Protein AF-A0A820P2S3-F1 (afdb_monomer)

Solvent-accessible surface area (backbone atoms only — not comparable to full-atom values): 6659 Å² total; per-residue (Å²): 102,67,48,77,44,71,34,41,92,74,23,27,36,38,36,32,52,37,76,72,75,92,46,60,52,86,63,52,72,45,81,58,46,39,36,31,63,27,71,31,68,48,48,39,43,71,77,84,30,60,17,39,39,33,17,8,22,78,52,21,25,37,34,38,30,52,34,74,63,79,83,48,62,52,80,69,49,76,47,75,66,48,90,67,15,38,27,56,39,48,45,64,44,58,81,83,74,80,87,32,44,20,40,40,33,40,19,64,60,66,74,45,74,49,70,34,48,41,70,43,66,68,45,69,86

Mean predicted aligned error: 2.68 Å

Secondary structure (DSSP, 8-s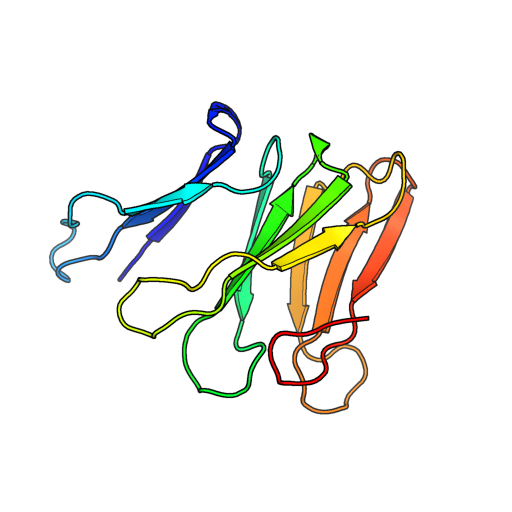tate):
--EEEEETTTTEEEEE-B-SSS-BPPPEEEE-SSSEEEEEEE-SSSSSS-EEEEEETTTTEEEEE-B-SSS-BPPPEEEE--TT--EEEEEEE-SSSSSS-EEEEEETTTTEEEEE-B-SSS-B-

Structure (mmCIF, N/CA/C/O backbone):
data_AF-A0A820P2S3-F1
#
_entry.id   AF-A0A820P2S3-F1
#
loop_
_atom_site.group_PDB
_atom_site.id
_atom_site.type_symbol
_atom_site.label_atom_id
_atom_site.label_alt_id
_atom_site.label_comp_id
_atom_site.label_asym_id
_atom_site.label_entity_id
_atom_site.label_seq_id
_atom_site.pdbx_PDB_ins_code
_atom_site.Cartn_x
_atom_site.Cartn_y
_atom_site.Cartn_z
_atom_site.occupancy
_atom_site.B_iso_or_equiv
_atom_site.auth_seq_id
_atom_site.auth_comp_id
_atom_site.auth_asym_id
_atom_site.auth_atom_id
_atom_site.pdbx_PDB_model_num
ATOM 1 N N . MET A 1 1 ? -16.687 9.022 9.553 1.00 83.75 1 MET A N 1
ATOM 2 C CA . MET A 1 1 ? -16.144 8.824 8.196 1.00 83.75 1 MET A CA 1
ATOM 3 C C . MET A 1 1 ? -14.742 9.364 8.241 1.00 83.75 1 MET A C 1
ATOM 5 O O . MET A 1 1 ? -14.586 10.541 8.556 1.00 83.75 1 MET A O 1
ATOM 9 N N . ASP A 1 2 ? -13.779 8.501 7.969 1.00 90.69 2 ASP A N 1
ATOM 10 C CA . ASP A 1 2 ? -12.356 8.813 8.049 1.00 90.69 2 ASP A CA 1
ATOM 11 C C . ASP A 1 2 ? -11.780 8.896 6.634 1.00 90.69 2 ASP A C 1
ATOM 13 O O . ASP A 1 2 ? -12.402 8.431 5.676 1.00 90.69 2 ASP A O 1
ATOM 17 N N . ILE A 1 3 ? -10.617 9.527 6.487 1.00 93.19 3 ILE A N 1
ATOM 18 C CA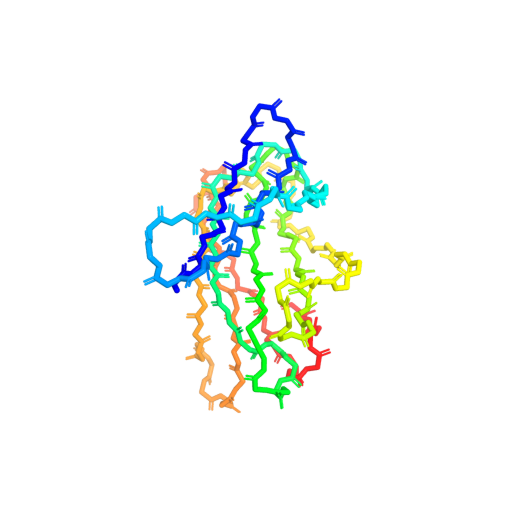 . ILE A 1 3 ? -9.948 9.697 5.193 1.00 93.19 3 ILE A CA 1
ATOM 19 C C . ILE A 1 3 ? -8.495 9.258 5.316 1.00 93.19 3 ILE A C 1
ATOM 21 O O . ILE A 1 3 ? -7.806 9.608 6.272 1.00 93.19 3 ILE A O 1
ATOM 25 N N . VAL A 1 4 ? -8.016 8.553 4.296 1.00 95.38 4 VAL A N 1
ATOM 26 C CA . VAL A 1 4 ? -6.597 8.265 4.092 1.00 95.38 4 VAL A CA 1
ATOM 27 C C . VAL A 1 4 ? -6.159 8.926 2.790 1.00 95.38 4 VAL A C 1
ATOM 29 O O . VAL A 1 4 ? -6.820 8.772 1.765 1.00 95.38 4 VAL A O 1
ATOM 32 N N . ALA A 1 5 ? -5.055 9.670 2.823 1.00 95.62 5 ALA A N 1
ATOM 33 C CA . ALA A 1 5 ? -4.514 10.360 1.655 1.00 95.62 5 ALA A CA 1
ATOM 34 C C . ALA A 1 5 ? -3.035 10.023 1.442 1.00 95.62 5 ALA A C 1
ATOM 36 O O . ALA A 1 5 ? -2.231 10.177 2.362 1.00 95.62 5 ALA A O 1
ATOM 37 N N . ALA A 1 6 ? -2.670 9.622 0.221 1.00 95.62 6 ALA A N 1
ATOM 38 C CA . ALA A 1 6 ? -1.278 9.494 -0.210 1.00 95.62 6 ALA A CA 1
ATOM 39 C C . ALA A 1 6 ? -0.736 10.869 -0.598 1.00 95.62 6 ALA A C 1
ATOM 41 O O . ALA A 1 6 ? -1.330 11.576 -1.409 1.00 95.62 6 ALA A O 1
ATOM 42 N N . ASN A 1 7 ? 0.418 11.232 -0.047 1.00 96.31 7 ASN A N 1
ATOM 43 C CA . ASN A 1 7 ? 1.092 12.488 -0.339 1.00 96.31 7 ASN A CA 1
ATOM 44 C C . ASN A 1 7 ? 2.396 12.190 -1.078 1.00 96.31 7 ASN A C 1
ATOM 46 O O . ASN A 1 7 ? 3.446 11.971 -0.468 1.00 96.31 7 ASN A O 1
ATOM 50 N N . SER A 1 8 ? 2.320 12.202 -2.408 1.00 94.06 8 SER A N 1
ATOM 51 C CA . SER A 1 8 ? 3.444 11.888 -3.295 1.00 94.06 8 SER A CA 1
ATOM 52 C C . SER A 1 8 ? 4.662 12.789 -3.065 1.00 94.06 8 SER A C 1
ATOM 54 O O . SER A 1 8 ? 5.789 12.311 -3.095 1.00 94.06 8 SER A O 1
ATOM 56 N N . GLY A 1 9 ? 4.444 14.075 -2.769 1.00 94.69 9 GLY A N 1
ATOM 57 C CA . GLY A 1 9 ? 5.522 15.041 -2.534 1.00 94.69 9 GLY A CA 1
ATOM 58 C C . GLY A 1 9 ? 6.250 14.889 -1.194 1.00 94.69 9 GLY A C 1
ATOM 59 O O . GLY A 1 9 ? 7.383 15.346 -1.072 1.00 94.69 9 GLY A O 1
ATOM 60 N N . SER A 1 10 ? 5.628 14.266 -0.186 1.00 97.06 10 SER A N 1
ATOM 61 C CA . SER A 1 10 ? 6.227 14.092 1.147 1.00 97.06 10 SER A CA 1
ATOM 62 C C . SER A 1 10 ? 6.576 12.645 1.490 1.00 97.06 10 SER A C 1
ATOM 64 O O . SER A 1 10 ? 7.162 12.418 2.547 1.00 97.06 10 SER A O 1
ATOM 66 N N . ASN A 1 11 ? 6.267 11.688 0.605 1.00 97.81 11 ASN A N 1
ATOM 67 C CA . ASN A 1 11 ? 6.489 10.249 0.802 1.00 97.81 11 ASN A CA 1
ATOM 68 C C . ASN A 1 11 ? 5.809 9.723 2.075 1.00 97.81 11 ASN A C 1
ATOM 70 O O . ASN A 1 11 ? 6.399 8.998 2.880 1.00 97.81 11 ASN A O 1
ATOM 74 N N . LYS A 1 12 ? 4.573 10.181 2.295 1.00 97.81 12 LYS A N 1
ATOM 75 C CA . LYS A 1 12 ? 3.771 9.842 3.469 1.00 97.81 12 LYS A CA 1
ATOM 76 C C . LYS A 1 12 ? 2.322 9.596 3.096 1.00 97.81 12 LYS A C 1
ATOM 78 O O . LYS A 1 12 ? 1.800 10.200 2.160 1.00 97.81 12 LYS A O 1
ATOM 83 N N . ILE A 1 13 ? 1.638 8.829 3.930 1.00 97.19 13 ILE A N 1
ATOM 84 C CA . ILE A 1 13 ? 0.182 8.896 4.043 1.00 97.19 13 ILE A CA 1
ATOM 85 C C . ILE A 1 13 ? -0.223 9.790 5.209 1.00 97.19 13 ILE A C 1
ATOM 87 O O . ILE A 1 13 ? 0.513 9.919 6.190 1.00 97.19 13 ILE A O 1
ATOM 91 N N . ALA A 1 14 ? -1.398 10.398 5.098 1.00 96.81 14 ALA A N 1
ATOM 92 C CA . ALA A 1 14 ? -2.058 11.121 6.174 1.00 96.81 14 ALA A CA 1
ATOM 93 C C . ALA A 1 14 ? -3.411 10.472 6.477 1.00 96.81 14 ALA A C 1
ATOM 95 O O . ALA A 1 14 ? -4.188 10.211 5.557 1.00 96.81 14 ALA A O 1
ATOM 96 N N . ILE A 1 15 ? -3.674 10.229 7.759 1.00 96.44 15 ILE A N 1
ATOM 97 C CA . ILE A 1 15 ? -4.914 9.657 8.277 1.00 96.44 15 ILE A CA 1
ATOM 98 C C . ILE A 1 15 ? -5.689 10.758 8.989 1.00 96.44 15 ILE A C 1
ATOM 100 O O . ILE A 1 15 ? -5.208 11.327 9.970 1.00 96.44 15 ILE A O 1
ATOM 104 N N . PHE A 1 16 ? -6.892 11.042 8.506 1.00 95.50 16 PHE A N 1
ATOM 105 C CA . PHE A 1 16 ? -7.811 12.012 9.082 1.00 95.50 16 PHE A CA 1
ATOM 106 C C . PHE A 1 16 ? -8.973 11.266 9.729 1.00 95.50 16 PHE A C 1
ATOM 108 O O . PHE A 1 16 ? -9.839 10.731 9.037 1.00 95.50 16 PHE A O 1
ATOM 115 N N . ILE A 1 17 ? -8.999 11.254 11.059 1.00 94.38 17 ILE A N 1
ATOM 116 C CA . ILE A 1 17 ? -10.082 10.637 11.829 1.00 94.38 17 ILE A CA 1
ATOM 117 C C . ILE A 1 17 ? -11.201 11.653 12.014 1.00 94.38 17 ILE A C 1
ATOM 119 O O . ILE A 1 17 ? -10.969 12.755 12.519 1.00 94.38 17 ILE A O 1
ATOM 123 N N . GLY A 1 18 ? -12.397 11.305 11.551 1.00 93.94 18 GLY A N 1
ATOM 124 C CA . GLY A 1 18 ? -13.543 12.196 11.499 1.00 93.94 18 GLY A CA 1
ATOM 125 C C . GLY A 1 18 ? -14.402 12.120 12.755 1.00 93.94 18 GLY A C 1
ATOM 126 O O . GLY A 1 18 ? -14.764 11.045 13.221 1.00 93.94 18 GLY A O 1
ATOM 127 N N . TYR A 1 19 ? -14.856 13.272 13.241 1.00 92.38 19 TYR A N 1
ATOM 128 C CA . TYR A 1 19 ? -15.787 13.359 14.375 1.00 92.38 19 TYR A CA 1
ATOM 129 C C . TYR A 1 19 ? -17.251 13.056 14.010 1.00 92.38 19 TYR A C 1
ATOM 131 O O . TYR A 1 19 ? -18.141 13.159 14.849 1.00 92.38 19 TYR A O 1
ATOM 139 N N . GLY A 1 20 ? -17.537 12.737 12.743 1.00 92.00 20 GLY A N 1
ATOM 140 C CA . GLY A 1 20 ? -18.905 12.512 12.256 1.00 92.00 20 GLY A CA 1
ATOM 141 C C . GLY A 1 20 ? -19.704 13.792 11.976 1.00 92.00 20 GLY A C 1
ATOM 142 O O . GLY A 1 20 ? -20.870 13.715 11.611 1.00 92.00 20 GLY A O 1
ATOM 143 N N . ASN A 1 21 ? -19.079 14.964 12.090 1.00 93.94 21 ASN A N 1
ATOM 144 C CA . ASN A 1 21 ? -19.678 16.281 11.841 1.00 93.94 21 A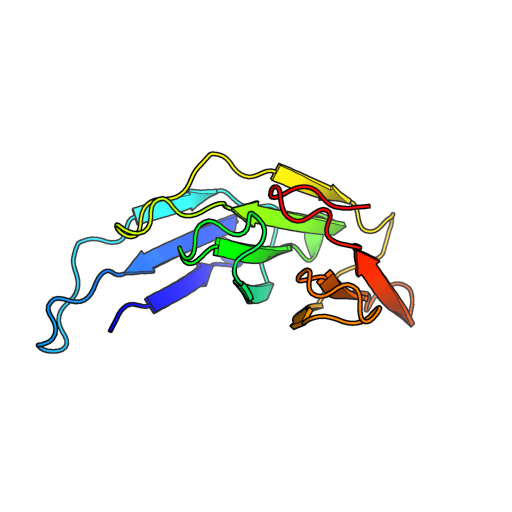SN A CA 1
ATOM 145 C C . ASN A 1 21 ? -18.912 17.082 10.764 1.00 93.94 21 ASN A C 1
ATOM 147 O O . ASN A 1 21 ? -18.869 18.309 10.819 1.00 93.94 21 ASN A O 1
ATOM 151 N N . PHE A 1 22 ? -18.268 16.384 9.821 1.00 90.31 22 PHE A N 1
ATOM 152 C CA . PHE A 1 22 ? -17.402 16.951 8.771 1.00 90.31 22 PHE A CA 1
ATOM 153 C C . PHE A 1 22 ? -16.127 17.656 9.263 1.00 90.31 22 PHE A C 1
ATOM 155 O O . PHE A 1 22 ? -15.458 18.330 8.483 1.00 90.31 22 PHE A O 1
ATOM 162 N N . THR A 1 23 ? -15.756 17.477 10.532 1.00 94.19 23 THR A N 1
ATOM 163 C CA . THR A 1 23 ? -14.453 17.901 11.060 1.00 94.19 23 THR A CA 1
ATOM 164 C C . THR A 1 23 ? -13.570 16.695 11.363 1.00 94.19 23 THR A C 1
ATOM 166 O O . THR A 1 23 ? -14.070 15.586 11.583 1.00 94.19 23 THR A O 1
ATOM 169 N N . PHE A 1 24 ? -12.256 16.920 11.376 1.00 95.31 24 PHE A N 1
ATOM 170 C CA . PHE A 1 24 ? -11.245 15.887 11.585 1.00 95.31 24 PHE A CA 1
ATOM 171 C C . PHE A 1 24 ? -10.316 16.250 12.743 1.00 95.31 24 PHE A C 1
ATOM 173 O O . PHE A 1 24 ? -10.093 17.427 13.037 1.00 95.31 24 PHE A O 1
ATOM 180 N N . LEU A 1 25 ? -9.750 15.228 13.379 1.00 94.50 25 LEU A N 1
ATOM 181 C CA . LEU A 1 25 ? -8.571 15.360 14.230 1.00 94.50 25 LEU A CA 1
ATOM 182 C C . LEU A 1 25 ? -7.366 15.879 13.429 1.00 94.50 25 LEU A C 1
ATOM 184 O O . LEU A 1 25 ? -7.335 15.807 12.198 1.00 94.50 25 LEU A O 1
ATOM 188 N N . ASN A 1 26 ? -6.339 16.359 14.141 1.00 94.50 26 ASN A N 1
ATOM 189 C CA . ASN A 1 26 ? -5.036 16.582 13.515 1.00 94.50 26 ASN A CA 1
ATOM 190 C C . ASN A 1 26 ? -4.555 15.268 12.879 1.00 94.50 26 ASN A C 1
ATOM 192 O O . ASN A 1 26 ? -4.601 14.233 13.552 1.00 94.50 26 ASN A O 1
ATOM 196 N N . PRO A 1 27 ? -4.110 15.286 11.611 1.00 94.94 27 PRO A N 1
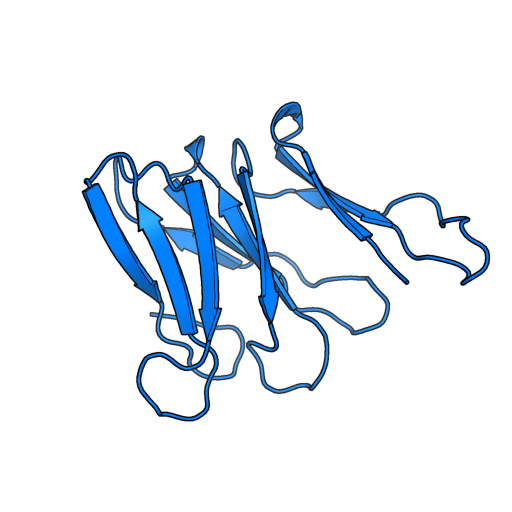ATOM 197 C CA . PRO A 1 27 ? -3.814 14.057 10.905 1.00 94.94 27 PRO A CA 1
ATOM 198 C C . PRO A 1 27 ? -2.589 13.360 11.486 1.00 94.94 27 PRO A C 1
ATOM 200 O O . PRO A 1 27 ? -1.561 13.986 11.757 1.00 94.94 27 PRO A O 1
ATOM 203 N N . MET A 1 28 ? -2.682 12.040 11.610 1.00 95.75 28 MET A N 1
ATOM 204 C CA . MET A 1 28 ? -1.516 11.193 11.843 1.00 95.75 28 MET A CA 1
ATOM 205 C C . MET A 1 28 ? -0.837 10.923 10.505 1.00 95.75 28 MET A C 1
ATOM 207 O O . MET A 1 28 ? -1.516 10.687 9.507 1.00 95.75 28 MET A O 1
ATOM 211 N N . THR A 1 29 ? 0.495 10.954 10.463 1.00 97.12 29 THR A N 1
ATOM 212 C CA . THR A 1 29 ? 1.235 10.688 9.222 1.00 97.12 29 THR A CA 1
ATOM 213 C C . THR A 1 29 ? 2.175 9.512 9.371 1.00 97.12 29 THR A C 1
ATOM 215 O O . THR A 1 29 ? 2.935 9.465 10.337 1.00 97.12 29 THR A O 1
ATOM 218 N N . TYR A 1 30 ? 2.201 8.650 8.361 1.00 97.94 30 TYR A N 1
ATOM 219 C CA . TYR A 1 30 ? 3.095 7.501 8.293 1.00 97.94 30 TYR A CA 1
ATOM 220 C C . TYR A 1 30 ? 3.991 7.624 7.066 1.00 97.94 30 TYR A C 1
ATOM 222 O O . TYR A 1 30 ? 3.521 8.002 5.993 1.00 97.94 30 TYR A O 1
ATOM 230 N N . ALA A 1 31 ? 5.284 7.351 7.234 1.00 97.94 31 ALA A N 1
ATOM 231 C CA . ALA A 1 31 ? 6.224 7.299 6.118 1.00 97.94 31 ALA A CA 1
ATOM 232 C C . ALA A 1 31 ? 5.955 6.060 5.263 1.00 97.94 31 ALA A C 1
ATOM 234 O O . ALA A 1 31 ? 5.717 4.989 5.812 1.00 97.94 31 ALA A O 1
ATOM 235 N N . THR A 1 32 ? 6.017 6.222 3.946 1.00 97.44 32 THR A N 1
ATOM 236 C CA . THR A 1 32 ? 5.866 5.14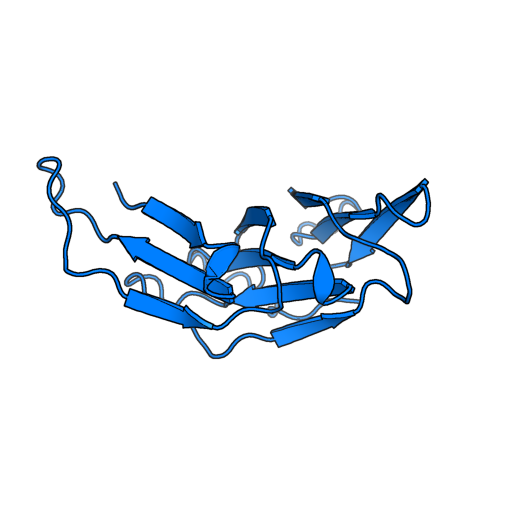4 2.961 1.00 97.44 32 THR A CA 1
ATOM 237 C C . THR A 1 32 ? 7.175 4.934 2.197 1.00 97.44 32 THR A C 1
ATOM 239 O O . THR A 1 32 ? 8.236 5.387 2.636 1.00 97.44 32 THR A O 1
ATOM 242 N N . GLY A 1 33 ? 7.114 4.275 1.038 1.00 97.44 33 GLY A N 1
ATOM 243 C CA . GLY A 1 33 ? 8.124 4.442 -0.004 1.00 97.44 33 GLY A CA 1
ATOM 244 C C . GLY A 1 33 ? 7.993 5.788 -0.731 1.00 97.44 33 GLY A C 1
ATOM 245 O O . GLY A 1 33 ? 7.155 6.634 -0.400 1.00 97.44 33 GLY A O 1
ATOM 246 N N . PHE A 1 34 ? 8.842 5.986 -1.734 1.00 97.81 34 PHE A N 1
ATOM 247 C CA . PHE A 1 34 ? 8.908 7.195 -2.539 1.00 97.81 34 PHE A CA 1
ATOM 248 C C . PHE A 1 34 ? 7.764 7.279 -3.545 1.00 97.81 34 PHE A C 1
ATOM 250 O O . PHE A 1 34 ? 7.436 6.307 -4.231 1.00 97.81 34 PHE A O 1
ATOM 257 N N . ARG A 1 35 ? 7.193 8.483 -3.643 1.00 97.38 35 ARG A N 1
ATOM 258 C CA . ARG A 1 35 ? 6.091 8.829 -4.541 1.00 97.38 35 ARG A CA 1
ATOM 259 C C . ARG A 1 35 ? 4.921 7.834 -4.440 1.00 97.38 35 ARG A C 1
ATOM 261 O O . ARG A 1 35 ? 4.630 7.135 -5.413 1.00 97.38 35 ARG A O 1
ATOM 268 N N . PRO A 1 36 ? 4.244 7.744 -3.278 1.00 97.94 36 PRO A N 1
ATOM 269 C CA . PRO A 1 36 ? 3.027 6.949 -3.151 1.00 97.94 36 PRO A CA 1
ATOM 270 C C . PRO A 1 36 ? 1.948 7.476 -4.109 1.00 97.94 36 PRO A C 1
ATOM 272 O O . PRO A 1 36 ? 1.654 8.674 -4.105 1.00 97.94 36 PRO A O 1
ATOM 275 N N . MET A 1 37 ? 1.380 6.592 -4.933 1.00 97.00 37 MET A N 1
ATOM 276 C CA . MET A 1 37 ? 0.438 6.953 -6.009 1.00 97.00 37 MET A CA 1
ATOM 277 C C . MET A 1 37 ? -0.974 6.404 -5.808 1.00 97.00 37 MET A C 1
ATOM 279 O O . MET A 1 37 ? -1.936 7.018 -6.260 1.00 97.00 37 MET A O 1
ATOM 283 N N . SER A 1 38 ? -1.114 5.265 -5.130 1.00 97.69 38 SER A N 1
ATOM 284 C CA . SER A 1 38 ? -2.399 4.586 -4.952 1.00 97.69 38 SER A CA 1
ATOM 285 C C . SER A 1 38 ? -2.497 3.975 -3.565 1.00 97.69 38 SER A C 1
ATOM 287 O O . SER A 1 38 ? -1.490 3.545 -3.006 1.00 97.69 38 SER A O 1
ATOM 289 N N . ILE A 1 39 ? -3.719 3.921 -3.039 1.00 97.88 39 ILE A N 1
ATOM 290 C CA . ILE A 1 39 ? -4.065 3.341 -1.739 1.00 97.88 39 ILE A CA 1
ATOM 291 C C . ILE A 1 39 ? -5.237 2.390 -1.947 1.00 97.88 39 ILE A C 1
ATOM 293 O O . ILE A 1 39 ? -6.182 2.752 -2.646 1.00 97.88 39 ILE A O 1
ATOM 297 N N . SER A 1 40 ? -5.203 1.221 -1.313 1.00 98.06 40 SER A N 1
ATOM 298 C CA . SER A 1 40 ? -6.375 0.354 -1.190 1.00 98.06 40 SER A CA 1
ATOM 299 C C . SER A 1 40 ? -6.520 -0.140 0.251 1.00 98.06 40 SER A C 1
ATOM 301 O O . SER A 1 40 ? -5.515 -0.530 0.850 1.00 98.06 40 SER A O 1
ATOM 303 N N . PRO A 1 41 ? -7.736 -0.126 0.821 1.00 97.38 41 PRO A N 1
ATOM 304 C CA . PRO A 1 41 ? -8.015 -0.804 2.080 1.00 97.38 41 PRO A CA 1
ATOM 305 C C . PRO A 1 41 ? -8.101 -2.328 1.901 1.00 97.38 41 PRO A C 1
ATOM 307 O O . PRO A 1 41 ? -8.364 -2.802 0.792 1.00 97.38 41 PRO A O 1
ATOM 310 N N . GLY A 1 42 ? -7.937 -3.061 3.002 1.00 97.00 42 GLY A N 1
ATOM 311 C CA . GLY A 1 42 ? -8.154 -4.506 3.105 1.00 97.00 42 GLY A CA 1
ATOM 312 C C . GLY A 1 42 ? -8.197 -4.976 4.564 1.00 97.00 42 GLY A C 1
ATOM 313 O O . GLY A 1 42 ? -8.132 -4.160 5.474 1.00 97.00 42 GLY A O 1
ATOM 314 N N . ASP A 1 43 ? -8.314 -6.283 4.767 1.00 97.88 43 ASP A N 1
ATOM 315 C CA . ASP A 1 43 ? -8.086 -6.992 6.040 1.00 97.88 43 ASP A CA 1
ATOM 316 C C . ASP A 1 43 ? -7.124 -8.141 5.706 1.00 97.88 43 ASP A C 1
ATOM 318 O O . ASP A 1 43 ? -7.512 -9.187 5.180 1.00 97.88 43 ASP A O 1
ATOM 322 N N . PHE A 1 44 ? -5.831 -7.872 5.857 1.00 98.31 44 PHE A N 1
ATOM 323 C CA . PHE A 1 44 ? -4.751 -8.728 5.373 1.00 98.31 44 PHE A CA 1
ATOM 324 C C . PHE A 1 44 ? -4.317 -9.761 6.413 1.00 98.31 44 PHE A C 1
ATOM 326 O O . PHE A 1 44 ? -3.596 -10.714 6.089 1.00 98.31 44 PHE A O 1
ATOM 333 N N . ASN A 1 45 ? -4.710 -9.566 7.671 1.00 97.69 45 ASN A N 1
ATOM 334 C CA . ASN A 1 45 ? -4.360 -10.419 8.801 1.00 97.69 45 ASN A CA 1
ATOM 335 C C . ASN A 1 45 ? -5.579 -11.105 9.458 1.00 97.69 45 ASN A C 1
ATOM 337 O O . ASN A 1 45 ? -5.392 -11.828 10.439 1.00 97.69 45 ASN A O 1
ATOM 341 N N . ASN A 1 46 ? -6.777 -10.943 8.886 1.00 96.38 46 ASN A N 1
ATOM 342 C CA . ASN A 1 46 ? -8.046 -11.515 9.339 1.00 96.38 46 ASN A CA 1
ATOM 343 C C . ASN A 1 46 ? -8.414 -11.123 10.778 1.00 96.38 46 ASN A C 1
ATOM 345 O O . ASN A 1 46 ? -8.998 -11.926 11.516 1.00 96.38 46 ASN A O 1
ATOM 349 N N . ASP A 1 47 ? -8.057 -9.910 11.198 1.00 97.44 47 ASP A N 1
ATOM 350 C CA . ASP A 1 47 ? -8.396 -9.391 12.523 1.00 97.44 47 ASP A CA 1
ATOM 351 C C . ASP A 1 47 ? -9.648 -8.501 12.524 1.00 97.44 47 ASP A C 1
ATOM 353 O O . ASP A 1 47 ? -10.054 -8.011 13.582 1.00 97.44 47 ASP A O 1
ATOM 357 N N . THR A 1 48 ? -10.312 -8.366 11.369 1.00 96.00 48 THR A N 1
ATOM 358 C CA . THR A 1 48 ? -11.505 -7.540 11.118 1.00 96.00 48 THR A CA 1
ATOM 359 C C . THR A 1 48 ? -11.280 -6.032 11.205 1.00 96.00 48 THR A C 1
ATOM 361 O O . THR A 1 48 ? -12.237 -5.261 11.074 1.00 96.00 48 THR A O 1
ATOM 364 N N . GLN A 1 49 ? -10.034 -5.598 11.386 1.00 96.94 49 GLN A N 1
ATOM 365 C CA . GLN A 1 49 ? -9.651 -4.199 11.352 1.00 96.94 49 GLN A CA 1
ATOM 366 C C . GLN A 1 49 ? -9.207 -3.805 9.945 1.00 96.94 49 GLN A C 1
ATOM 368 O O . GLN A 1 49 ? -8.811 -4.615 9.113 1.00 96.94 49 GLN A O 1
ATOM 373 N N . LEU A 1 50 ? -9.330 -2.511 9.659 1.00 96.38 50 LEU A N 1
ATOM 374 C CA . LEU A 1 50 ? -8.942 -1.970 8.368 1.00 96.38 50 LEU A CA 1
ATOM 375 C C . LEU A 1 50 ? -7.418 -1.848 8.279 1.00 96.38 50 LEU A C 1
ATOM 377 O O . LEU A 1 50 ? -6.823 -0.992 8.939 1.00 96.38 50 LEU A O 1
ATOM 381 N N . ASP A 1 51 ? -6.829 -2.619 7.381 1.00 98.12 51 ASP A N 1
ATOM 382 C CA . ASP A 1 51 ? -5.457 -2.488 6.914 1.00 98.12 51 ASP A CA 1
ATOM 383 C C . ASP A 1 51 ? -5.397 -1.642 5.637 1.00 98.12 51 ASP A C 1
ATOM 385 O O . ASP A 1 51 ? -6.410 -1.377 4.979 1.00 98.12 51 ASP A O 1
ATOM 389 N N . ILE A 1 52 ? -4.193 -1.214 5.250 1.00 98.06 52 ILE A N 1
ATOM 390 C CA . ILE A 1 52 ? -3.981 -0.465 4.005 1.00 98.06 52 ILE A CA 1
ATOM 391 C C . ILE A 1 52 ? -2.728 -0.925 3.262 1.00 98.06 52 ILE A C 1
ATOM 393 O O . ILE A 1 52 ? -1.678 -1.181 3.855 1.00 98.06 52 ILE A O 1
ATOM 397 N N . VAL A 1 53 ? -2.832 -0.972 1.935 1.00 98.62 53 VAL A N 1
ATOM 398 C CA . VAL A 1 53 ? -1.701 -1.143 1.019 1.00 98.62 53 VAL A CA 1
ATOM 399 C C . VAL A 1 53 ? -1.506 0.116 0.183 1.00 98.62 53 VAL A C 1
ATOM 401 O O . VAL A 1 53 ? -2.470 0.725 -0.288 1.00 98.62 53 VAL A O 1
ATOM 404 N N . ILE A 1 54 ? -0.247 0.500 -0.015 1.00 98.44 54 ILE A N 1
ATOM 405 C CA . ILE A 1 54 ? 0.169 1.680 -0.773 1.00 98.44 54 ILE A CA 1
ATOM 406 C C . ILE A 1 54 ? 1.080 1.261 -1.923 1.00 98.44 54 ILE A C 1
ATOM 408 O O . ILE A 1 54 ? 2.065 0.564 -1.697 1.00 98.44 54 ILE A O 1
ATOM 412 N N . ALA A 1 55 ? 0.796 1.733 -3.137 1.00 98.19 55 ALA A N 1
ATOM 413 C CA . ALA A 1 55 ? 1.712 1.620 -4.273 1.00 98.19 55 ALA A CA 1
ATOM 414 C C . ALA A 1 55 ? 2.733 2.762 -4.238 1.00 98.19 55 ALA A C 1
ATOM 416 O O . ALA A 1 55 ? 2.342 3.928 -4.358 1.00 98.19 55 ALA A O 1
ATOM 417 N N . ASN A 1 56 ? 4.025 2.448 -4.118 1.00 98.25 56 ASN A N 1
ATOM 418 C CA . ASN A 1 56 ? 5.102 3.437 -4.132 1.00 98.25 56 ASN A CA 1
ATOM 419 C C . ASN A 1 56 ? 5.800 3.422 -5.492 1.00 98.25 56 ASN A C 1
ATOM 421 O O . ASN A 1 56 ? 6.631 2.554 -5.760 1.00 98.25 56 ASN A O 1
ATOM 425 N N . TYR A 1 57 ? 5.468 4.386 -6.352 1.00 97.69 57 TYR A N 1
ATOM 426 C CA . TYR A 1 57 ? 5.909 4.375 -7.745 1.00 97.69 57 TYR A CA 1
ATOM 427 C C . TYR A 1 57 ? 7.436 4.377 -7.862 1.00 97.69 57 TYR A C 1
ATOM 429 O O . TYR A 1 57 ? 7.993 3.539 -8.566 1.00 97.69 57 TYR A O 1
ATOM 437 N N . ASP A 1 58 ? 8.114 5.318 -7.195 1.00 97.31 58 ASP A N 1
ATOM 438 C CA . ASP A 1 58 ? 9.565 5.512 -7.359 1.00 97.31 58 ASP A CA 1
ATOM 439 C C . ASP A 1 58 ? 10.382 4.527 -6.515 1.00 97.31 58 ASP A C 1
ATOM 441 O O . ASP A 1 58 ? 11.554 4.297 -6.797 1.00 97.31 58 ASP A O 1
ATOM 445 N N . SER A 1 59 ? 9.773 3.944 -5.479 1.00 97.81 59 SER A N 1
ATOM 446 C CA . SER A 1 59 ? 10.405 2.881 -4.692 1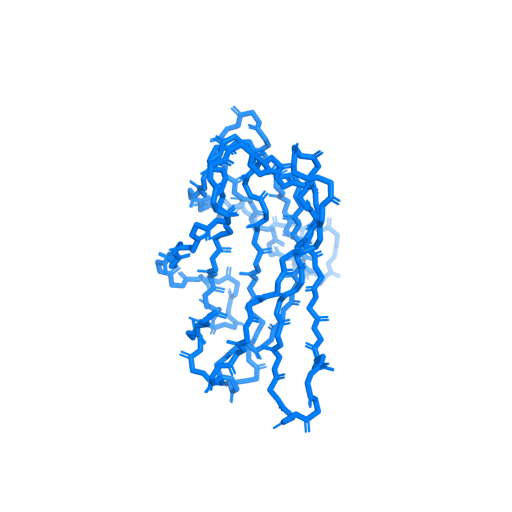.00 97.81 59 SER A CA 1
ATOM 447 C C . SER A 1 59 ? 10.252 1.493 -5.297 1.00 97.81 59 SER A C 1
ATOM 449 O O . SER A 1 59 ? 10.900 0.580 -4.791 1.00 97.81 59 SER A O 1
ATOM 451 N N . GLU A 1 60 ? 9.417 1.321 -6.330 1.00 97.62 60 GLU A N 1
ATOM 452 C CA . GLU A 1 60 ? 9.200 0.017 -6.974 1.00 97.62 60 GLU A CA 1
ATOM 453 C C . GLU A 1 60 ? 8.813 -1.054 -5.938 1.00 97.62 60 GLU A C 1
ATOM 455 O O . GLU A 1 60 ? 9.357 -2.165 -5.875 1.00 97.62 60 GLU A O 1
ATOM 460 N N . SER A 1 61 ? 7.909 -0.651 -5.045 1.00 98.06 61 SER A N 1
ATOM 461 C CA . SER A 1 61 ? 7.452 -1.456 -3.925 1.00 98.06 61 SER A CA 1
ATOM 462 C C . SER A 1 61 ? 6.021 -1.129 -3.519 1.00 98.06 61 SER A C 1
ATOM 464 O O . SER A 1 61 ? 5.506 -0.034 -3.770 1.00 98.06 61 SER A O 1
ATOM 466 N N . VAL A 1 62 ? 5.399 -2.060 -2.805 1.00 98.44 62 VAL A N 1
ATOM 467 C CA . VAL A 1 62 ? 4.201 -1.786 -2.012 1.00 98.44 62 VAL A CA 1
ATOM 468 C C . VAL A 1 62 ? 4.551 -1.685 -0.533 1.00 98.44 62 VAL A C 1
ATOM 470 O O . VAL A 1 62 ? 5.387 -2.440 -0.036 1.00 98.44 62 VAL A O 1
ATOM 473 N N . SER A 1 63 ? 3.908 -0.750 0.163 1.00 98.31 63 SER A N 1
ATOM 474 C CA . SER A 1 63 ? 3.926 -0.660 1.626 1.00 98.31 63 SER A CA 1
ATOM 475 C C . SER A 1 63 ? 2.624 -1.215 2.181 1.00 98.31 63 SER A C 1
ATOM 477 O O . SER A 1 63 ? 1.558 -0.833 1.702 1.00 98.31 63 SER A O 1
ATOM 479 N N . ILE A 1 64 ? 2.700 -2.051 3.210 1.00 98.38 64 ILE A N 1
ATOM 480 C CA . ILE A 1 64 ? 1.542 -2.652 3.877 1.00 98.38 64 ILE A CA 1
ATOM 481 C C . ILE A 1 64 ? 1.539 -2.209 5.330 1.00 98.38 64 ILE A C 1
ATOM 483 O O . ILE A 1 64 ? 2.535 -2.375 6.032 1.00 98.38 64 ILE A O 1
ATOM 487 N N . PHE A 1 65 ? 0.422 -1.651 5.778 1.00 98.44 65 PHE A N 1
ATOM 488 C CA . PHE A 1 65 ? 0.222 -1.217 7.151 1.00 98.44 65 PHE A CA 1
ATOM 489 C C . PHE A 1 65 ? -0.944 -1.985 7.756 1.00 98.44 65 PHE A C 1
ATOM 491 O O . PHE A 1 65 ? -2.065 -1.889 7.255 1.00 98.44 65 PHE A O 1
ATOM 498 N N . LEU A 1 66 ? -0.675 -2.691 8.855 1.00 98.38 66 LEU A N 1
ATOM 499 C CA . LEU A 1 66 ? -1.714 -3.369 9.625 1.00 98.38 66 LEU A CA 1
ATOM 500 C C . LEU A 1 66 ? -2.353 -2.396 10.615 1.00 98.38 66 LEU A C 1
ATOM 502 O O . LEU A 1 66 ? -1.641 -1.686 11.334 1.00 98.38 66 LEU A O 1
ATOM 506 N N . GLY A 1 67 ? -3.676 -2.313 10.615 1.00 97.75 67 GLY A N 1
ATOM 507 C CA . GLY A 1 67 ? -4.449 -1.377 11.413 1.00 97.75 67 GLY A CA 1
ATOM 508 C C . GLY A 1 67 ? -4.758 -1.915 12.803 1.00 97.75 67 GLY A C 1
ATOM 509 O O . GLY A 1 67 ? -5.118 -3.066 12.988 1.00 97.75 67 GLY A O 1
ATOM 510 N N . TYR A 1 68 ? -4.712 -1.046 13.811 1.00 97.06 68 TYR A N 1
ATOM 511 C CA . TYR A 1 68 ? -5.193 -1.385 15.157 1.00 97.06 68 TYR A CA 1
ATOM 512 C C . TYR A 1 68 ? -6.697 -1.096 15.347 1.00 97.06 68 TYR A C 1
ATOM 514 O O . TYR A 1 68 ? -7.224 -1.217 16.452 1.00 97.06 68 TYR A O 1
ATOM 522 N N . GLY A 1 69 ? -7.388 -0.646 14.291 1.00 94.31 69 GLY A N 1
ATOM 523 C CA . GLY A 1 69 ? -8.820 -0.299 14.279 1.00 94.31 69 GLY A CA 1
ATOM 524 C C . GLY A 1 69 ? -9.214 1.000 14.988 1.00 94.31 69 GLY A C 1
ATOM 525 O O . GLY A 1 69 ? -10.381 1.375 14.999 1.00 94.31 69 GLY A O 1
ATOM 526 N N . ASN A 1 70 ? -8.252 1.732 15.545 1.00 92.00 70 ASN A N 1
ATOM 527 C CA . ASN A 1 70 ? -8.451 3.069 16.119 1.00 92.00 70 ASN A CA 1
ATOM 528 C C . ASN A 1 70 ? -7.896 4.188 15.214 1.00 92.00 70 ASN A C 1
ATOM 530 O O . ASN A 1 70 ? -7.648 5.301 15.679 1.00 92.00 70 ASN A O 1
ATOM 534 N N . GLY A 1 71 ? -7.639 3.876 13.940 1.00 91.88 71 GLY A N 1
ATOM 535 C CA . GLY A 1 71 ? -7.023 4.793 12.982 1.00 91.88 71 GLY A CA 1
ATOM 536 C C . GLY A 1 71 ? -5.496 4.865 13.046 1.00 91.88 71 GLY A C 1
ATOM 537 O O . GLY A 1 71 ? -4.897 5.607 12.269 1.00 91.88 71 GLY A O 1
ATOM 538 N N . SER A 1 72 ? -4.865 4.116 13.955 1.00 95.50 72 SER A N 1
ATOM 539 C CA . SER A 1 72 ? -3.413 3.946 13.984 1.00 95.50 72 SER A CA 1
ATOM 540 C C . SER A 1 72 ? -2.988 2.616 13.368 1.00 95.50 72 SER A C 1
ATOM 542 O O . SER A 1 72 ? -3.756 1.653 13.351 1.00 95.50 72 SER A O 1
ATOM 544 N N . PHE A 1 73 ? -1.752 2.581 12.875 1.00 97.69 73 PHE A N 1
ATOM 545 C CA . PHE A 1 73 ? -1.180 1.446 12.162 1.00 97.69 73 PHE A CA 1
ATOM 546 C C . PHE A 1 73 ? 0.142 0.991 12.781 1.00 97.69 73 PHE A C 1
ATOM 548 O O . PHE A 1 73 ? 0.872 1.789 13.380 1.00 97.69 73 PHE A O 1
ATOM 555 N N . ALA A 1 74 ? 0.457 -0.288 12.602 1.00 97.00 74 ALA A N 1
ATOM 556 C CA . ALA A 1 74 ? 1.774 -0.848 12.856 1.00 97.00 74 ALA A CA 1
ATOM 557 C C . ALA A 1 74 ? 2.834 -0.261 11.907 1.00 97.00 74 ALA A C 1
ATOM 559 O O . ALA A 1 74 ? 2.532 0.448 10.942 1.00 97.00 74 ALA A O 1
ATOM 560 N N . THR A 1 75 ? 4.103 -0.562 12.187 1.00 95.75 75 THR A N 1
ATOM 561 C CA . THR A 1 75 ? 5.196 -0.280 11.249 1.00 95.75 75 THR A CA 1
ATOM 562 C C . THR A 1 75 ? 4.918 -0.971 9.918 1.00 95.75 75 THR A C 1
ATOM 564 O O . THR A 1 75 ? 4.455 -2.109 9.907 1.00 95.75 75 THR A O 1
ATOM 567 N N . GLN A 1 76 ? 5.202 -0.286 8.809 1.00 96.38 76 GLN A N 1
ATOM 568 C CA . GLN A 1 76 ? 4.993 -0.865 7.487 1.00 96.38 76 GLN A CA 1
ATOM 569 C C . GLN A 1 76 ? 5.898 -2.069 7.237 1.00 96.38 76 GLN A C 1
ATOM 571 O O . GLN A 1 76 ? 7.091 -2.026 7.542 1.00 96.38 76 GLN A O 1
ATOM 576 N N . GLU A 1 77 ? 5.344 -3.061 6.557 1.00 97.62 77 GLU A N 1
ATOM 577 C CA . GLU A 1 77 ? 6.115 -4.043 5.803 1.00 97.62 77 GLU A CA 1
ATOM 578 C C . GLU A 1 77 ? 6.214 -3.591 4.344 1.00 97.62 77 GLU A C 1
ATOM 580 O O . GLU A 1 77 ? 5.331 -2.899 3.830 1.00 97.62 77 GLU A O 1
ATOM 585 N N . THR A 1 78 ? 7.313 -3.919 3.666 1.00 97.62 78 THR A N 1
ATOM 586 C CA . THR A 1 78 ? 7.565 -3.474 2.286 1.00 97.62 78 THR A CA 1
ATOM 587 C C . THR A 1 78 ? 7.912 -4.650 1.392 1.00 97.62 78 THR A C 1
ATOM 589 O O . THR A 1 78 ? 8.825 -5.414 1.696 1.00 97.62 78 THR A O 1
ATOM 592 N N . TYR A 1 79 ? 7.236 -4.741 0.249 1.00 97.94 79 TYR A N 1
ATOM 593 C CA . TYR A 1 79 ? 7.453 -5.790 -0.745 1.00 97.94 79 TYR A CA 1
ATOM 594 C C . TYR A 1 79 ? 7.880 -5.161 -2.065 1.00 97.94 79 TYR A C 1
ATOM 596 O O . TYR A 1 79 ? 7.198 -4.279 -2.587 1.00 97.94 79 TYR A O 1
ATOM 604 N N . SER A 1 80 ? 9.028 -5.583 -2.598 1.00 96.81 80 SER A N 1
ATOM 605 C CA . SER A 1 80 ? 9.499 -5.109 -3.902 1.00 96.81 80 SER A CA 1
ATOM 606 C C . SER A 1 80 ? 8.680 -5.730 -5.025 1.00 96.81 80 SER A C 1
ATOM 608 O O . SER A 1 80 ? 8.313 -6.899 -4.970 1.00 96.81 80 SER A O 1
ATOM 610 N N . THR A 1 81 ? 8.450 -4.951 -6.074 1.00 95.75 81 THR A N 1
ATOM 611 C CA . THR A 1 81 ? 7.743 -5.378 -7.287 1.00 95.75 81 THR A CA 1
ATOM 612 C C . THR A 1 81 ? 8.701 -5.582 -8.460 1.00 95.75 81 THR A C 1
ATOM 614 O O . THR A 1 81 ? 8.277 -5.758 -9.601 1.00 95.75 81 THR A O 1
ATOM 617 N N . GLY A 1 82 ? 10.006 -5.580 -8.172 1.00 95.62 82 GLY A N 1
ATOM 618 C CA . GLY A 1 82 ? 11.076 -5.735 -9.147 1.00 95.62 82 GLY A CA 1
ATOM 619 C C . GLY A 1 82 ? 11.512 -4.420 -9.790 1.00 95.62 82 GLY A C 1
ATOM 620 O O . GLY A 1 82 ? 10.784 -3.424 -9.803 1.00 95.62 82 GLY A O 1
ATOM 621 N N . SER A 1 83 ? 12.730 -4.443 -10.332 1.00 96.12 83 SER A N 1
ATOM 622 C CA . SER A 1 83 ? 13.375 -3.269 -10.918 1.00 96.12 83 SER A CA 1
ATOM 623 C C . SER A 1 83 ? 12.617 -2.718 -12.126 1.00 96.12 83 SER A C 1
ATOM 625 O O . SER A 1 83 ? 12.223 -3.481 -13.009 1.00 96.12 83 SER A O 1
ATOM 627 N N . ASN A 1 84 ? 12.505 -1.393 -12.213 1.00 96.19 84 ASN A N 1
ATOM 628 C CA . ASN A 1 84 ? 11.800 -0.662 -13.273 1.00 96.19 84 ASN A CA 1
ATOM 629 C C . ASN A 1 84 ? 10.295 -0.973 -13.357 1.00 96.19 84 ASN A C 1
ATOM 631 O O . ASN A 1 84 ? 9.704 -0.862 -14.430 1.00 96.19 84 ASN A O 1
ATOM 635 N N . SER A 1 85 ? 9.659 -1.399 -12.263 1.00 96.81 85 SER A N 1
ATOM 636 C CA . SER A 1 85 ? 8.229 -1.744 -12.260 1.00 96.81 85 SER A CA 1
ATOM 637 C C . SER A 1 85 ? 7.310 -0.518 -12.279 1.00 96.81 85 SER A C 1
ATOM 639 O O . SER A 1 85 ? 6.305 -0.534 -12.993 1.00 96.81 85 SER A O 1
ATOM 641 N N . TYR A 1 86 ? 7.668 0.561 -11.571 1.00 96.44 86 TYR A N 1
ATOM 642 C CA . TYR A 1 86 ? 6.961 1.851 -11.580 1.00 96.44 86 TYR A CA 1
ATOM 643 C C . TYR A 1 86 ? 5.439 1.724 -11.383 1.00 96.44 86 TYR A C 1
ATOM 645 O O . TYR A 1 86 ? 4.635 1.991 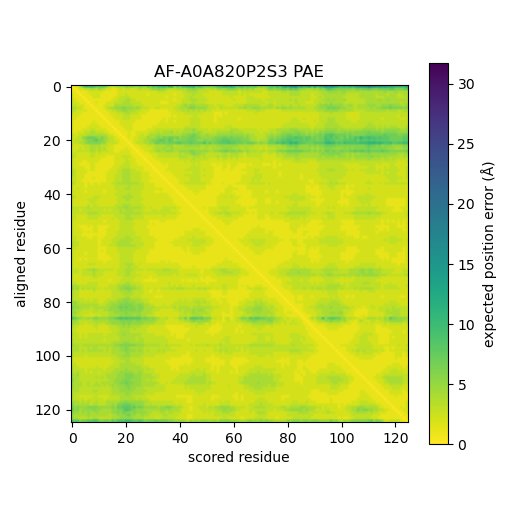-12.279 1.00 96.44 86 TYR A O 1
ATOM 653 N N . LEU A 1 87 ? 5.033 1.257 -10.204 1.00 94.94 87 LEU A N 1
ATOM 654 C CA . LEU A 1 87 ? 3.641 0.907 -9.910 1.00 94.94 87 LEU A CA 1
ATOM 655 C C . LEU A 1 87 ? 2.736 2.140 -9.891 1.00 94.94 87 LEU A C 1
ATOM 657 O O . LEU A 1 87 ? 3.017 3.097 -9.167 1.00 94.94 87 LEU A O 1
ATOM 661 N N . TYR A 1 88 ? 1.610 2.098 -10.605 1.00 93.69 88 TYR A N 1
ATOM 662 C CA . TYR A 1 88 ? 0.653 3.215 -10.609 1.00 93.69 88 TYR A CA 1
ATOM 663 C C . TYR A 1 88 ? -0.592 2.957 -9.761 1.00 93.69 88 TYR A C 1
ATOM 665 O O . TYR A 1 88 ? -1.163 3.893 -9.204 1.00 93.69 88 TYR A O 1
ATOM 673 N N . PHE A 1 89 ? -1.021 1.699 -9.659 1.00 95.62 89 PHE A N 1
ATOM 674 C CA . PHE A 1 89 ? -2.238 1.328 -8.945 1.00 95.62 89 PHE A CA 1
ATOM 675 C C . PHE A 1 89 ? -2.078 0.016 -8.176 1.00 95.62 89 PHE A C 1
ATOM 677 O O . PHE A 1 89 ? -1.297 -0.856 -8.565 1.00 95.62 89 PHE A O 1
ATOM 684 N N . VAL A 1 90 ? -2.857 -0.101 -7.101 1.00 97.94 90 VAL A N 1
ATOM 685 C CA . VAL A 1 90 ? -3.052 -1.317 -6.299 1.00 97.94 90 VAL A CA 1
ATOM 686 C C . VAL A 1 90 ? -4.543 -1.616 -6.201 1.00 97.94 90 VAL A C 1
ATOM 688 O O . VAL A 1 90 ? -5.357 -0.695 -6.129 1.00 97.94 90 VAL A O 1
ATOM 691 N N . THR A 1 91 ? -4.897 -2.893 -6.168 1.00 98.12 91 THR A N 1
ATOM 692 C CA . THR A 1 91 ? -6.242 -3.364 -5.830 1.00 98.12 91 THR A CA 1
ATOM 693 C C . THR A 1 91 ? -6.148 -4.601 -4.945 1.00 98.12 91 THR A C 1
ATOM 695 O O . THR A 1 91 ? -5.153 -5.324 -4.990 1.00 98.12 91 THR A O 1
ATOM 698 N N . VAL A 1 92 ? -7.174 -4.820 -4.131 1.00 98.44 92 VAL A N 1
ATOM 699 C CA . VAL A 1 92 ? -7.245 -5.890 -3.136 1.00 98.44 92 VAL A CA 1
ATOM 700 C C . VAL A 1 92 ? -8.460 -6.762 -3.427 1.00 98.44 92 VAL A C 1
ATOM 702 O O . VAL A 1 92 ? -9.521 -6.242 -3.775 1.00 98.44 92 VAL A O 1
ATOM 705 N N . GLY A 1 93 ? -8.303 -8.074 -3.293 1.00 97.81 93 GLY A N 1
ATOM 706 C CA . GLY A 1 93 ? -9.375 -9.051 -3.462 1.00 97.81 93 GLY A CA 1
ATOM 707 C C . GLY A 1 93 ? -8.850 -10.474 -3.327 1.00 97.81 93 GLY A C 1
ATOM 708 O O . GLY A 1 93 ? -7.648 -10.683 -3.371 1.00 97.81 93 GLY A O 1
ATOM 709 N N . ASP A 1 94 ? -9.741 -11.445 -3.162 1.00 97.88 94 ASP A N 1
ATOM 710 C CA . ASP A 1 94 ? -9.383 -12.863 -3.268 1.00 97.88 94 ASP A CA 1
ATOM 711 C C . ASP A 1 94 ? -9.280 -13.223 -4.760 1.00 97.88 94 ASP A C 1
ATOM 713 O O . ASP A 1 94 ? -10.295 -13.329 -5.457 1.00 97.88 94 ASP A O 1
ATOM 717 N N . TYR A 1 95 ? -8.054 -13.306 -5.280 1.00 97.69 95 TYR A N 1
ATOM 718 C CA . TYR A 1 95 ? -7.795 -13.510 -6.707 1.00 97.69 95 TYR A CA 1
ATOM 719 C C . TYR A 1 95 ? -7.448 -14.965 -7.037 1.00 97.69 95 TYR A C 1
ATOM 721 O O . TYR A 1 95 ? -7.474 -15.345 -8.214 1.00 97.69 95 TYR A O 1
ATOM 729 N N . ASN A 1 96 ? -7.155 -15.788 -6.028 1.00 97.31 96 ASN A N 1
ATOM 730 C CA . ASN A 1 96 ? -6.829 -17.205 -6.178 1.00 97.31 96 ASN A CA 1
ATOM 731 C C . ASN A 1 96 ? -7.935 -18.160 -5.647 1.00 97.31 96 ASN A C 1
ATOM 733 O O . ASN A 1 96 ? -7.859 -19.364 -5.904 1.00 97.31 96 ASN A O 1
ATOM 737 N N . ASN A 1 97 ? -9.001 -17.631 -5.037 1.00 97.50 97 ASN A N 1
ATOM 738 C CA . ASN A 1 97 ? -10.119 -18.326 -4.383 1.00 97.50 97 ASN A CA 1
ATOM 739 C C . ASN A 1 97 ? -9.736 -19.131 -3.128 1.00 97.50 97 ASN A C 1
ATOM 741 O O . ASN A 1 97 ? -10.286 -20.217 -2.905 1.00 97.50 97 ASN A O 1
ATOM 745 N N . ASP A 1 98 ? -8.805 -18.634 -2.314 1.00 97.31 98 ASP A N 1
ATOM 746 C CA . ASP A 1 98 ? -8.435 -19.241 -1.028 1.00 97.31 98 ASP A CA 1
ATOM 747 C C . ASP A 1 98 ? -9.114 -18.587 0.192 1.00 97.31 98 ASP A C 1
ATOM 749 O O . ASP A 1 98 ? -8.882 -19.010 1.329 1.00 97.31 98 ASP A O 1
ATOM 753 N N . ALA A 1 99 ? -10.015 -17.628 -0.047 1.00 96.00 99 ALA A N 1
ATOM 754 C CA . ALA A 1 99 ? -10.701 -16.811 0.951 1.00 96.00 99 ALA A CA 1
ATOM 755 C C . ALA A 1 99 ? -9.780 -15.881 1.764 1.00 96.00 99 ALA A C 1
ATOM 757 O O . ALA A 1 99 ? -10.189 -15.379 2.816 1.00 96.00 99 ALA A O 1
ATOM 758 N N . ILE A 1 100 ? -8.565 -15.621 1.282 1.00 96.81 100 ILE A N 1
ATOM 759 C CA . ILE A 1 100 ? -7.617 -14.649 1.823 1.00 96.81 100 ILE A CA 1
ATOM 760 C C . ILE A 1 100 ? -7.496 -13.488 0.829 1.00 96.81 100 ILE A C 1
ATOM 762 O O . ILE A 1 100 ? -7.615 -13.644 -0.382 1.00 96.81 100 ILE A O 1
ATOM 766 N N . GLN A 1 101 ? -7.309 -12.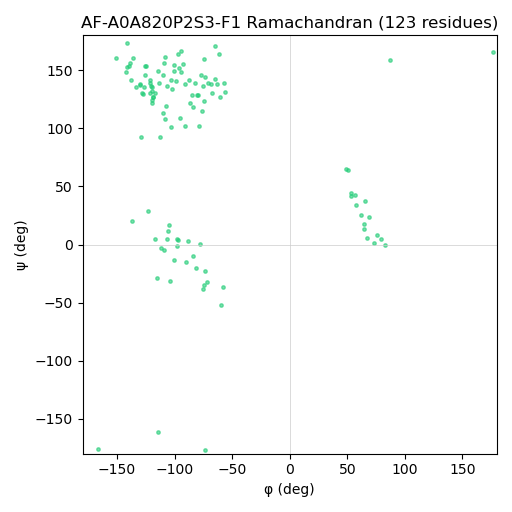272 1.343 1.00 97.94 101 GLN A N 1
ATOM 767 C CA . GLN A 1 101 ? -7.103 -11.112 0.481 1.00 97.94 101 GLN A CA 1
ATOM 768 C C . GLN A 1 101 ? -5.697 -11.117 -0.123 1.00 97.94 101 GLN A C 1
ATOM 770 O O . GLN A 1 101 ? -4.699 -11.066 0.596 1.00 97.94 101 GLN A O 1
ATOM 775 N N . ASP A 1 102 ? -5.651 -11.085 -1.448 1.00 98.50 102 ASP A N 1
ATOM 776 C CA . ASP A 1 102 ? -4.466 -10.877 -2.265 1.00 98.50 102 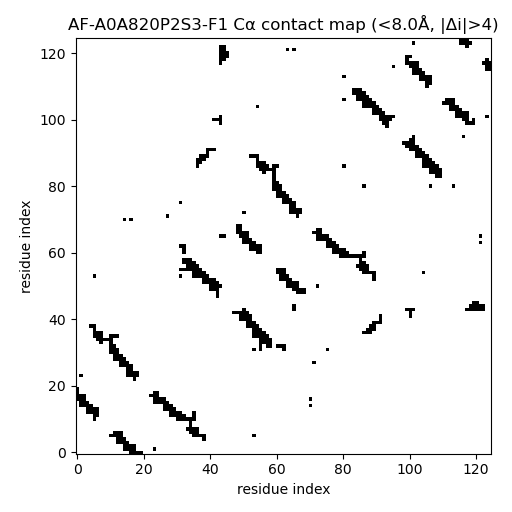ASP A CA 1
ATOM 777 C C . ASP A 1 102 ? -4.361 -9.404 -2.695 1.00 98.50 102 ASP A C 1
ATOM 779 O O . ASP A 1 102 ? -5.328 -8.631 -2.660 1.00 98.50 102 ASP A O 1
ATOM 783 N N . ILE A 1 103 ? -3.175 -9.008 -3.160 1.00 98.50 103 ILE A N 1
ATOM 784 C CA . ILE A 1 103 ? -2.922 -7.673 -3.713 1.00 98.50 103 ILE A CA 1
ATOM 785 C C . ILE A 1 103 ? -2.489 -7.813 -5.170 1.00 98.50 103 ILE A C 1
ATOM 787 O O . ILE A 1 103 ? -1.508 -8.485 -5.475 1.00 98.50 103 ILE A O 1
ATOM 791 N N . VAL A 1 104 ? -3.163 -7.109 -6.076 1.00 98.38 104 VAL A N 1
ATOM 792 C CA . VAL A 1 104 ? -2.733 -6.971 -7.474 1.00 98.38 104 VAL A CA 1
ATOM 793 C C . VAL A 1 104 ? -2.191 -5.570 -7.705 1.00 98.38 104 VAL A C 1
ATOM 795 O O . VAL A 1 104 ? -2.783 -4.571 -7.286 1.00 98.38 104 VAL A O 1
ATOM 798 N N . VAL A 1 105 ? -1.065 -5.500 -8.409 1.00 98.12 105 VAL A N 1
ATOM 799 C CA . VAL A 1 105 ? -0.384 -4.254 -8.751 1.00 98.12 105 VAL A CA 1
ATOM 800 C C . VAL A 1 105 ? -0.253 -4.086 -10.255 1.00 98.12 105 VAL A C 1
ATOM 802 O O . VAL A 1 105 ? 0.025 -5.038 -10.984 1.00 98.12 105 VAL A O 1
ATOM 805 N N . GLY A 1 106 ? -0.425 -2.853 -10.723 1.00 97.75 106 GLY A N 1
ATOM 806 C CA . GLY A 1 106 ? -0.149 -2.484 -12.106 1.00 97.75 106 GLY A CA 1
ATOM 807 C C . GLY A 1 106 ? 1.244 -1.908 -12.274 1.00 97.75 106 GLY A C 1
ATOM 808 O O . GLY A 1 106 ? 1.480 -0.767 -11.867 1.00 97.75 106 GLY A O 1
ATOM 809 N N . ASN A 1 107 ? 2.136 -2.660 -12.919 1.00 96.69 107 ASN A N 1
ATOM 810 C CA . ASN A 1 107 ? 3.505 -2.235 -13.186 1.00 96.69 107 ASN A CA 1
ATOM 811 C C . ASN A 1 107 ? 3.578 -1.530 -14.541 1.00 96.69 107 ASN A C 1
ATOM 813 O O . ASN A 1 107 ? 3.584 -2.166 -15.602 1.00 96.69 107 ASN A O 1
ATOM 817 N N . GLN A 1 108 ? 3.630 -0.201 -14.515 1.00 96.12 108 GLN A N 1
ATOM 818 C CA . GLN A 1 108 ? 3.640 0.599 -15.734 1.00 96.12 108 GLN A CA 1
ATOM 819 C C . GLN A 1 108 ? 4.972 0.489 -16.486 1.00 96.12 108 GLN A C 1
ATOM 821 O O . GLN A 1 108 ? 4.982 0.538 -17.713 1.00 96.12 108 GLN A O 1
ATOM 826 N N . GLY A 1 109 ? 6.089 0.310 -15.781 1.00 95.81 109 GLY A N 1
ATOM 827 C CA . GLY A 1 109 ? 7.405 0.217 -16.412 1.00 95.81 109 GLY A CA 1
ATOM 828 C C . GLY A 1 109 ? 7.656 -1.114 -17.124 1.00 95.81 109 GLY A C 1
ATOM 829 O O . GLY A 1 109 ? 8.263 -1.136 -18.194 1.00 95.81 109 GLY A O 1
ATOM 830 N N . THR A 1 110 ? 7.132 -2.219 -16.586 1.00 96.62 110 THR A N 1
ATOM 831 C CA . THR A 1 110 ? 7.280 -3.567 -17.165 1.00 96.62 110 THR A CA 1
ATOM 832 C C . THR A 1 110 ? 6.081 -4.021 -17.999 1.00 96.62 110 THR A C 1
ATOM 834 O O . THR A 1 110 ? 6.120 -5.114 -18.561 1.00 96.62 110 THR A O 1
ATOM 837 N N . ASN A 1 111 ? 5.030 -3.201 -18.116 1.00 95.62 111 ASN A N 1
ATOM 838 C CA . ASN A 1 111 ? 3.796 -3.497 -18.858 1.00 95.62 111 ASN A CA 1
ATOM 839 C C . ASN A 1 111 ? 3.140 -4.830 -18.457 1.00 95.62 111 ASN A C 1
ATOM 841 O O . ASN A 1 111 ? 2.688 -5.597 -19.309 1.00 95.62 111 ASN A O 1
ATOM 845 N N . ASN A 1 112 ? 3.102 -5.125 -17.159 1.00 95.75 112 ASN A N 1
ATOM 846 C CA . ASN A 1 112 ? 2.478 -6.336 -16.636 1.00 95.75 112 ASN A CA 1
ATOM 847 C C . ASN A 1 112 ? 1.726 -6.060 -15.328 1.00 95.75 112 ASN A C 1
ATOM 849 O O . ASN A 1 112 ? 1.777 -4.962 -14.771 1.00 95.75 112 ASN A O 1
ATOM 853 N N . LEU A 1 113 ? 1.009 -7.078 -14.858 1.00 96.81 113 LEU A N 1
ATOM 854 C CA . LEU A 1 113 ? 0.472 -7.105 -13.506 1.00 96.81 113 LEU A CA 1
ATOM 855 C C . LEU A 1 113 ? 1.391 -7.950 -12.627 1.00 96.81 113 LEU A C 1
ATOM 857 O O . LEU A 1 113 ? 1.884 -8.991 -13.066 1.00 96.81 113 LEU A O 1
ATOM 861 N N . GLY A 1 114 ? 1.601 -7.499 -11.397 1.00 96.00 114 GLY A N 1
ATOM 862 C CA . GLY A 1 114 ? 2.113 -8.330 -10.314 1.00 96.00 114 GLY A CA 1
ATOM 863 C C . GLY A 1 114 ? 0.957 -8.757 -9.417 1.00 96.00 114 GLY A C 1
ATOM 864 O O . GLY A 1 114 ? -0.020 -8.021 -9.276 1.00 96.00 114 GLY A O 1
ATOM 865 N N . ILE A 1 115 ? 1.075 -9.929 -8.809 1.00 97.50 115 ILE A N 1
ATOM 866 C CA . ILE A 1 115 ? 0.173 -10.381 -7.756 1.00 97.50 115 ILE A CA 1
ATOM 867 C C . ILE A 1 115 ? 1.011 -10.785 -6.551 1.00 97.50 115 ILE A C 1
ATOM 869 O O . ILE A 1 115 ? 2.038 -11.439 -6.712 1.00 97.50 115 ILE A O 1
ATOM 873 N N . PHE A 1 116 ? 0.564 -10.357 -5.380 1.00 98.06 116 PHE A N 1
ATOM 874 C CA . PHE A 1 116 ? 1.071 -10.761 -4.085 1.00 98.06 116 PHE A CA 1
ATOM 875 C C . PHE A 1 116 ? 0.003 -11.623 -3.427 1.00 98.06 116 PHE A C 1
ATOM 877 O O . PHE A 1 116 ? -1.080 -11.117 -3.115 1.00 98.06 116 PHE A O 1
ATOM 884 N N . LEU A 1 117 ? 0.297 -12.908 -3.246 1.00 98.25 117 LEU A N 1
ATOM 885 C CA . LEU A 1 117 ? -0.646 -13.842 -2.637 1.00 98.25 117 LEU A CA 1
ATOM 886 C C . LEU A 1 117 ? -0.623 -13.694 -1.120 1.00 98.25 117 LEU A C 1
ATOM 888 O O . LEU A 1 117 ? 0.450 -13.715 -0.510 1.00 98.25 117 LEU A O 1
ATOM 892 N N . GLY A 1 118 ? -1.794 -13.519 -0.519 1.00 97.81 118 GLY A N 1
ATOM 893 C CA . GLY A 1 118 ? -1.940 -13.329 0.916 1.00 97.81 118 GLY A CA 1
ATOM 894 C C . GLY A 1 118 ? -1.811 -14.636 1.695 1.00 97.81 118 GLY A C 1
ATOM 895 O O . GLY A 1 118 ? -2.260 -15.693 1.271 1.00 97.81 118 GLY A O 1
ATOM 896 N N . TYR A 1 119 ? -1.242 -14.562 2.899 1.00 96.88 119 TYR A N 1
ATOM 897 C CA . TYR A 1 119 ? -1.239 -15.684 3.854 1.00 96.88 119 TYR A CA 1
ATOM 898 C C . TYR A 1 119 ? -2.200 -15.488 5.037 1.00 96.88 119 TYR A C 1
ATOM 900 O O . TYR A 1 119 ? -2.194 -16.284 5.979 1.00 96.88 119 TYR A O 1
ATOM 908 N N . GLY A 1 120 ? -2.990 -14.408 5.032 1.00 93.75 120 GLY A N 1
ATOM 909 C CA . GLY A 1 120 ? -3.998 -14.121 6.060 1.00 93.75 120 GLY A CA 1
ATOM 910 C C . GLY A 1 120 ? -3.401 -13.772 7.422 1.00 93.75 120 GLY A C 1
ATOM 911 O O . GLY A 1 120 ? -4.026 -14.000 8.453 1.00 93.75 120 GLY A O 1
ATOM 912 N N . LYS A 1 121 ? -2.153 -13.293 7.430 1.00 95.56 121 LYS A N 1
ATOM 913 C CA . LYS A 1 121 ? -1.391 -12.885 8.625 1.00 95.56 121 LYS A CA 1
ATOM 914 C C . LYS A 1 121 ? -0.633 -11.572 8.405 1.00 95.56 121 LYS A C 1
ATOM 916 O O . LYS A 1 121 ? 0.357 -11.312 9.081 1.00 95.56 121 LYS A O 1
ATOM 921 N N . GLY A 1 122 ? -1.049 -10.786 7.411 1.00 94.12 122 GLY A N 1
ATOM 922 C CA . GLY A 1 122 ? -0.366 -9.562 6.986 1.00 94.12 122 GLY A CA 1
ATOM 923 C C . GLY A 1 122 ? 0.907 -9.793 6.167 1.00 94.12 122 GLY A C 1
ATOM 924 O O . GLY A 1 122 ? 1.644 -8.846 5.902 1.00 94.12 122 GLY A O 1
ATOM 925 N N . THR A 1 123 ? 1.184 -11.038 5.767 1.00 95.81 123 THR A N 1
ATOM 926 C CA . THR A 1 123 ? 2.349 -11.399 4.951 1.00 95.81 123 THR A CA 1
ATOM 927 C C . THR A 1 123 ? 1.940 -11.903 3.580 1.00 95.81 123 THR A C 1
ATOM 929 O O . THR A 1 123 ? 0.901 -12.555 3.456 1.00 95.81 123 THR A O 1
ATOM 932 N N . PHE A 1 124 ? 2.799 -11.662 2.591 1.00 97.50 124 PHE A N 1
ATOM 933 C CA . PHE A 1 124 ? 2.520 -11.932 1.185 1.00 97.50 124 PHE A CA 1
ATOM 934 C C . PHE A 1 124 ? 3.705 -12.595 0.468 1.00 97.50 124 PHE A C 1
ATOM 936 O O . PHE A 1 124 ? 4.839 -12.513 0.949 1.00 97.50 124 PHE A O 1
ATOM 943 N N . LEU A 1 125 ? 3.441 -13.241 -0.673 1.00 92.88 125 LEU A N 1
ATOM 944 C CA . LEU A 1 125 ? 4.449 -13.782 -1.598 1.00 92.88 125 LEU A CA 1
ATOM 945 C C . LEU A 1 125 ? 4.282 -13.217 -3.006 1.00 92.88 125 LEU A C 1
ATOM 947 O O . LEU A 1 125 ? 3.130 -13.229 -3.492 1.00 92.88 125 LEU A O 1
#

pLDDT: mean 96.43, std 2.09, range [83.75, 98.62]

Radius of gyration: 14.26 Å; Cα contacts (8 Å, |Δi|>4): 339; chains: 1; bounding box: 33×37×35 Å

Sequence (125 aa):
MDIVAANSGSNKIAIFIGYGNFTFLNPMTYATGFRPMSISPGDFNNDTQLDIVIANYDSESVSIFLGYGNGSFATQETYSTGSNSYLYFVTVGDYNNDAIQDIVVGNQGTNNLGIFLGYGKGTFL

Organism: NCBI:txid392030

Foldseek 3Di:
DKDWDDDQVVQKIWIWDDPVPPHTDDTDIDHHAHRFAEKDWDQQQPPPAIKMWTDHQVRQWIWTWHDPNPRDTDHTDIDHNDPQQRWNYKDWDDPPPPPGIKIWTRRPRVRDIDIWDGPNRSDTD

Nearest PDB structures (foldseek):
  5m2n-assembly1_A  TM=7.545E-01  e=7.807E-02  Saccharomyces cerevisiae
  6qk7-assembly1_B  TM=7.063E-01  e=5.970E-02  Saccharomyces cerevisiae S288C
  8asv-assembly1_B  TM=6.626E-01  e=5.082E-02  Saccharomyces cerevisiae
  3hfq-assembly2_B  TM=7.187E-01  e=1.486E-01  Lactiplantibacillus plantarum
  4xfv-assembly1_A  TM=7.052E-01  e=1.944E-01  Saccharomyces cerevisiae S288C

InterPro domains:
  IPR013517 FG-GAP repeat [PF13517] (43-105)
  IPR028994 Integrin alpha, N-terminal [SSF69318] (1-124)